Protein AF-A0AA97E0J1-F1 (afdb_monomer_lite)

Structure (mmCIF, N/CA/C/O backbone):
data_AF-A0AA97E0J1-F1
#
_entry.id   AF-A0AA97E0J1-F1
#
loop_
_atom_site.group_PDB
_atom_site.id
_atom_site.type_symbol
_atom_site.label_atom_id
_atom_site.label_alt_id
_atom_site.label_comp_id
_atom_site.label_asym_id
_atom_site.label_entity_id
_atom_site.label_seq_id
_atom_site.pdbx_PDB_ins_code
_atom_site.Cartn_x
_atom_site.Cartn_y
_atom_site.Cartn_z
_atom_site.occupancy
_atom_site.B_iso_or_equiv
_atom_site.auth_seq_id
_atom_site.auth_comp_id
_atom_site.auth_asym_id
_atom_site.auth_atom_id
_atom_site.pdbx_PDB_model_num
ATOM 1 N N . MET A 1 1 ? -8.781 -7.134 -8.804 1.00 72.25 1 MET A N 1
ATOM 2 C CA . MET A 1 1 ? -7.840 -7.106 -7.675 1.00 72.25 1 MET A CA 1
ATOM 3 C C . MET A 1 1 ? -8.655 -7.020 -6.404 1.00 72.25 1 MET A C 1
ATOM 5 O O . MET A 1 1 ? -9.540 -6.178 -6.321 1.00 72.25 1 MET A O 1
ATOM 9 N N . SER A 1 2 ? -8.418 -7.935 -5.480 1.00 85.56 2 SER A N 1
ATOM 10 C CA . SER A 1 2 ? -9.000 -7.977 -4.141 1.00 85.56 2 SER A CA 1
ATOM 11 C C . SER A 1 2 ? -8.096 -7.246 -3.137 1.00 85.56 2 SER A C 1
ATOM 13 O O . SER A 1 2 ? -6.899 -7.095 -3.388 1.00 85.56 2 SER A O 1
ATOM 15 N N . SER A 1 3 ? -8.631 -6.805 -1.991 1.00 84.38 3 SER A N 1
ATOM 16 C CA . SER A 1 3 ? -7.821 -6.139 -0.952 1.00 84.38 3 SER A CA 1
ATOM 17 C C . SER A 1 3 ? -6.625 -6.981 -0.469 1.00 84.38 3 SER A C 1
ATOM 19 O O . SER A 1 3 ? -5.545 -6.413 -0.319 1.00 84.38 3 SER A O 1
ATOM 21 N N . PRO A 1 4 ? -6.724 -8.317 -0.294 1.00 87.75 4 PRO A N 1
ATOM 22 C CA . PRO A 1 4 ? -5.562 -9.143 0.047 1.00 87.75 4 PRO A CA 1
ATOM 23 C C . PRO A 1 4 ? -4.481 -9.174 -1.042 1.00 87.75 4 PRO A C 1
ATOM 25 O O . PRO A 1 4 ? -3.295 -9.123 -0.726 1.00 87.75 4 PRO A O 1
ATOM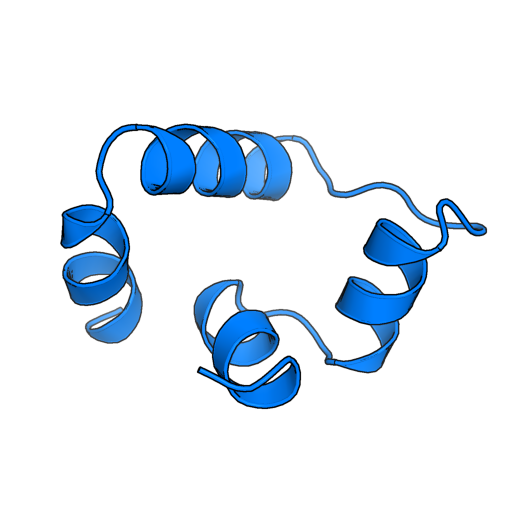 28 N N . GLU A 1 5 ? -4.869 -9.217 -2.322 1.00 87.12 5 GLU A N 1
ATOM 29 C CA . GLU A 1 5 ? -3.917 -9.133 -3.441 1.00 87.12 5 GLU A CA 1
ATOM 30 C C . GLU A 1 5 ? -3.207 -7.775 -3.455 1.00 87.12 5 GLU A C 1
ATOM 32 O O . GLU A 1 5 ? -1.996 -7.712 -3.653 1.00 87.12 5 GLU A O 1
ATOM 37 N N . PHE A 1 6 ? -3.936 -6.688 -3.181 1.00 87.38 6 PHE A N 1
ATOM 38 C CA . PHE A 1 6 ? -3.348 -5.352 -3.104 1.00 87.38 6 PHE A CA 1
ATOM 39 C C . PHE A 1 6 ? -2.412 -5.177 -1.905 1.00 87.38 6 PHE A C 1
ATOM 41 O O . PHE A 1 6 ? -1.344 -4.581 -2.033 1.00 87.38 6 PHE A O 1
ATOM 48 N N . ALA A 1 7 ? -2.767 -5.746 -0.752 1.00 90.69 7 ALA A N 1
ATOM 49 C CA . ALA A 1 7 ? -1.906 -5.742 0.424 1.00 90.69 7 ALA A CA 1
ATOM 50 C C . ALA A 1 7 ? -0.566 -6.443 0.145 1.00 90.69 7 ALA A C 1
ATOM 52 O O . ALA A 1 7 ? 0.485 -5.924 0.520 1.00 90.69 7 ALA A O 1
ATOM 53 N N . ASN A 1 8 ? -0.593 -7.558 -0.595 1.00 89.06 8 ASN A N 1
ATOM 54 C CA . ASN A 1 8 ? 0.622 -8.252 -1.016 1.00 89.06 8 ASN A CA 1
ATOM 55 C C . ASN A 1 8 ? 1.508 -7.380 -1.916 1.00 89.06 8 ASN A C 1
ATOM 57 O O . ASN A 1 8 ? 2.710 -7.324 -1.678 1.00 89.06 8 ASN A O 1
ATOM 61 N N . PHE A 1 9 ? 0.936 -6.644 -2.880 1.00 87.50 9 PHE A N 1
ATOM 62 C CA . PHE A 1 9 ? 1.709 -5.698 -3.703 1.00 87.50 9 PHE A CA 1
ATOM 63 C C . PHE A 1 9 ? 2.366 -4.590 -2.875 1.00 87.50 9 PHE A C 1
ATOM 65 O O . PHE A 1 9 ? 3.452 -4.128 -3.195 1.00 87.50 9 PHE A O 1
ATOM 72 N N . LEU A 1 10 ? 1.732 -4.152 -1.791 1.00 87.50 10 LEU A N 1
ATOM 73 C CA . LEU A 1 10 ? 2.302 -3.144 -0.897 1.00 87.50 10 LEU A CA 1
ATOM 74 C C . LEU A 1 10 ? 3.214 -3.745 0.184 1.00 87.50 10 LEU A C 1
ATOM 76 O O . LEU A 1 10 ? 3.637 -3.018 1.085 1.00 87.50 10 LEU A O 1
ATOM 80 N N . HIS A 1 11 ? 3.486 -5.055 0.123 1.00 88.50 11 HIS A N 1
ATOM 81 C CA . HIS A 1 11 ? 4.200 -5.826 1.143 1.00 88.50 11 HIS A CA 1
ATOM 82 C C . HIS A 1 11 ? 3.687 -5.544 2.567 1.00 88.50 11 HIS A C 1
ATOM 84 O O . HIS A 1 11 ? 4.456 -5.374 3.515 1.00 88.50 11 HIS A O 1
ATOM 90 N N . THR A 1 12 ? 2.365 -5.467 2.717 1.00 90.81 12 THR A N 1
ATOM 91 C CA . THR A 1 12 ? 1.679 -5.207 3.985 1.00 90.81 12 THR A CA 1
ATOM 92 C C . THR A 1 12 ? 0.626 -6.279 4.256 1.00 90.81 12 THR A C 1
ATOM 94 O O . THR A 1 12 ? 0.264 -7.059 3.379 1.00 90.81 12 THR A O 1
ATOM 97 N N . SER A 1 13 ? 0.118 -6.346 5.486 1.00 92.69 13 SER A N 1
ATOM 98 C CA . SER A 1 13 ? -0.974 -7.270 5.809 1.00 92.69 13 SER A CA 1
ATOM 99 C C . SER A 1 13 ? -2.323 -6.699 5.364 1.00 92.69 13 SER A C 1
ATOM 101 O O . SER A 1 13 ? -2.522 -5.483 5.400 1.00 92.69 13 SER A O 1
ATOM 103 N N . ALA A 1 14 ? -3.281 -7.565 5.016 1.00 92.94 14 ALA A N 1
ATOM 104 C CA . ALA A 1 14 ? -4.650 -7.141 4.706 1.00 92.94 14 ALA A CA 1
ATOM 105 C C . ALA A 1 14 ? -5.278 -6.331 5.857 1.00 92.94 14 ALA A C 1
ATOM 107 O O . ALA A 1 14 ? -5.927 -5.322 5.612 1.00 92.94 14 ALA A O 1
ATOM 108 N N . HIS A 1 15 ? -4.993 -6.709 7.107 1.00 92.69 15 HIS A N 1
ATOM 109 C CA . HIS A 1 15 ? -5.429 -5.977 8.298 1.00 92.69 15 HIS A CA 1
ATOM 110 C C . HIS A 1 15 ? -4.800 -4.574 8.393 1.00 92.69 15 HIS A C 1
ATOM 112 O O . HIS A 1 15 ? -5.456 -3.610 8.773 1.00 92.69 15 HIS A O 1
ATOM 118 N N . THR A 1 16 ? -3.520 -4.418 8.047 1.00 93.06 16 THR A N 1
ATOM 119 C CA . THR A 1 16 ? -2.864 -3.099 8.017 1.00 93.06 16 THR A CA 1
ATOM 120 C C . THR A 1 16 ? -3.458 -2.213 6.924 1.00 93.06 16 THR A C 1
ATOM 122 O O . THR A 1 16 ? -3.705 -1.037 7.171 1.00 93.06 16 THR A O 1
ATOM 125 N N . LEU A 1 17 ? -3.703 -2.777 5.737 1.00 92.94 17 LEU A N 1
ATOM 126 C CA . LEU A 1 17 ? -4.358 -2.067 4.639 1.00 92.94 17 LEU A CA 1
ATOM 127 C C . LEU A 1 17 ? -5.772 -1.617 5.034 1.00 92.94 17 LEU A C 1
ATOM 129 O O . LEU A 1 17 ? -6.115 -0.457 4.842 1.00 92.94 17 LEU A O 1
ATOM 133 N N . GLU A 1 18 ? -6.548 -2.496 5.665 1.00 93.12 18 GLU A N 1
ATOM 134 C CA . GLU A 1 18 ? -7.881 -2.176 6.181 1.00 93.12 18 GLU A CA 1
ATOM 135 C C . GLU A 1 18 ? -7.836 -1.024 7.200 1.00 93.12 18 GLU A C 1
ATOM 137 O O . GLU A 1 18 ? -8.639 -0.095 7.129 1.00 93.12 18 GLU A O 1
ATOM 142 N N . ASN A 1 19 ? -6.847 -1.016 8.102 1.00 92.56 19 ASN A N 1
ATOM 143 C CA . ASN A 1 19 ? -6.657 0.095 9.038 1.00 92.56 19 ASN A CA 1
ATOM 144 C C . ASN A 1 19 ? -6.387 1.431 8.323 1.00 92.56 19 ASN A C 1
ATOM 146 O O . ASN A 1 19 ? -6.878 2.466 8.779 1.00 92.56 19 ASN A O 1
ATOM 150 N N . TRP A 1 20 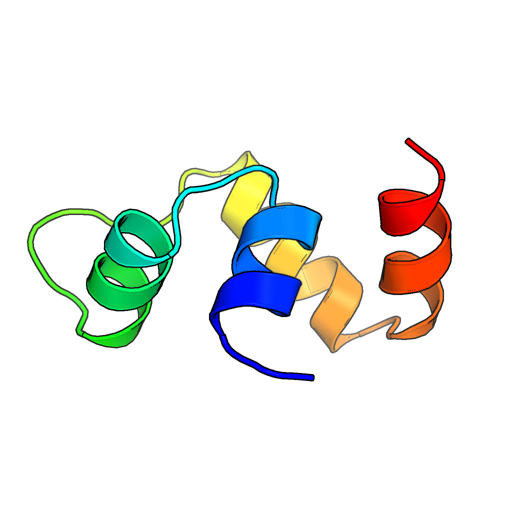? -5.638 1.419 7.213 1.00 92.75 20 TRP A N 1
ATOM 151 C CA . TRP A 1 20 ? 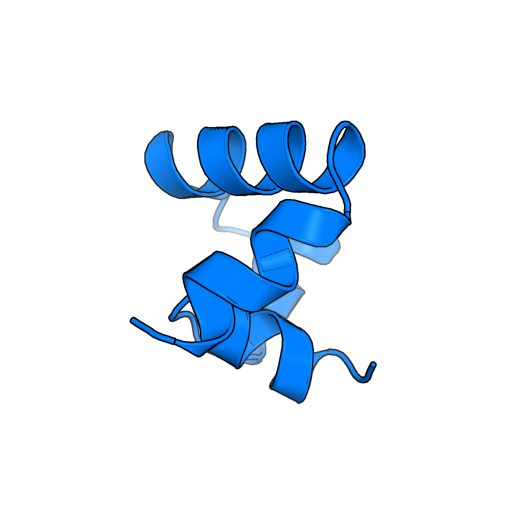-5.397 2.614 6.397 1.00 92.75 20 TRP A CA 1
ATOM 152 C C . TRP A 1 20 ? -6.673 3.097 5.704 1.00 92.75 20 TRP A C 1
ATOM 154 O O . TRP A 1 20 ? -6.950 4.294 5.708 1.00 92.75 20 TRP A O 1
ATOM 164 N N . GLU A 1 21 ? -7.453 2.178 5.130 1.00 90.19 21 GLU A N 1
ATOM 165 C CA . GLU A 1 21 ? -8.713 2.477 4.438 1.00 90.19 21 GLU A CA 1
ATOM 166 C C . GLU A 1 21 ? -9.776 3.041 5.389 1.00 90.19 21 GLU A C 1
ATOM 168 O O . GLU A 1 21 ? -10.507 3.964 5.031 1.00 90.19 21 GLU A O 1
ATOM 173 N N . GLN A 1 22 ? -9.832 2.526 6.619 1.00 90.75 22 GLN A N 1
ATOM 174 C CA . GLN A 1 22 ? -10.770 2.978 7.649 1.00 90.75 22 GLN A CA 1
ATOM 175 C C . GLN A 1 22 ? -10.331 4.279 8.337 1.00 90.75 22 GLN A C 1
ATOM 177 O O . GLN A 1 22 ? -11.101 4.852 9.106 1.00 90.75 22 GLN A O 1
ATOM 182 N N . GLY A 1 23 ? -9.108 4.761 8.079 1.00 82.62 23 GLY A N 1
ATOM 183 C CA . GLY A 1 23 ? -8.551 5.925 8.772 1.00 82.62 23 GLY A CA 1
ATOM 184 C C . GLY A 1 23 ? -8.367 5.695 10.278 1.00 82.62 23 GLY A C 1
ATOM 185 O O . GLY A 1 23 ? -8.396 6.651 11.054 1.00 82.62 23 GLY A O 1
ATOM 186 N N . SER A 1 24 ? -8.218 4.430 10.684 1.00 76.06 24 SER A N 1
ATOM 187 C CA . SER A 1 24 ? -8.033 3.995 12.071 1.00 76.06 24 SER A CA 1
ATOM 188 C C . SER A 1 24 ? -6.595 4.271 12.550 1.00 76.06 24 SER A C 1
ATOM 190 O O . SER A 1 24 ? -5.829 4.988 11.912 1.00 76.06 24 SER A O 1
ATOM 192 N N . SER A 1 25 ? -6.214 3.704 13.699 1.00 68.12 25 SER A N 1
ATOM 193 C CA . SER A 1 25 ? -4.992 3.914 14.503 1.00 68.12 25 SER A CA 1
ATOM 194 C C . SER A 1 25 ? -3.625 3.931 13.789 1.00 68.12 25 SER A C 1
ATOM 196 O O . SER A 1 25 ? -2.613 4.179 14.445 1.00 68.12 25 SER A O 1
ATOM 198 N N . ALA A 1 26 ? -3.550 3.642 12.489 1.00 78.88 26 ALA A N 1
ATOM 199 C CA . ALA A 1 26 ? -2.321 3.639 11.709 1.00 78.88 26 ALA A CA 1
ATOM 200 C C . ALA A 1 26 ? -2.542 4.292 10.338 1.00 78.88 26 ALA A C 1
ATOM 202 O O . ALA A 1 26 ? -3.430 3.898 9.591 1.00 78.88 26 ALA A O 1
ATOM 203 N N . ALA A 1 27 ? -1.682 5.246 9.987 1.00 87.62 27 ALA A N 1
ATOM 204 C CA . ALA A 1 27 ? -1.575 5.779 8.633 1.00 87.62 27 ALA A CA 1
ATOM 205 C C . ALA A 1 27 ? -0.468 5.037 7.855 1.00 87.62 27 ALA A C 1
ATOM 207 O O . ALA A 1 27 ? 0.467 4.515 8.478 1.00 87.62 27 ALA A O 1
ATOM 208 N N . PRO A 1 28 ? -0.515 5.007 6.510 1.00 92.81 28 PRO A N 1
ATOM 209 C CA . PRO A 1 28 ? 0.602 4.503 5.723 1.00 92.81 28 PRO A CA 1
ATOM 210 C C . PRO A 1 28 ? 1.874 5.313 6.005 1.00 92.81 28 PRO A C 1
ATOM 212 O O . PRO A 1 28 ? 1.827 6.535 6.159 1.00 92.81 28 PRO A O 1
ATOM 215 N N . ASN A 1 29 ? 3.027 4.642 6.061 1.00 91.25 29 ASN A N 1
ATOM 216 C CA . ASN A 1 29 ? 4.314 5.329 6.193 1.00 91.25 29 ASN A CA 1
ATOM 217 C C . ASN A 1 29 ? 4.684 6.085 4.897 1.00 91.25 29 ASN A C 1
ATOM 219 O O . ASN A 1 29 ? 4.055 5.912 3.851 1.00 91.25 29 ASN A O 1
ATOM 223 N N . GLY A 1 30 ? 5.723 6.926 4.947 1.00 94.19 30 GLY A N 1
ATOM 224 C CA . GLY A 1 30 ? 6.117 7.772 3.812 1.00 94.19 30 GLY A CA 1
ATOM 225 C C . GLY A 1 30 ? 6.443 6.998 2.526 1.00 94.19 30 GLY A C 1
ATOM 226 O O . GLY A 1 30 ? 6.128 7.466 1.429 1.00 94.19 30 GLY A O 1
ATOM 227 N N . GLN A 1 31 ? 7.016 5.799 2.642 1.00 91.31 31 GLN A N 1
ATOM 228 C CA . GLN A 1 31 ? 7.301 4.919 1.508 1.00 91.31 31 GLN A CA 1
ATOM 229 C C . GLN A 1 31 ? 6.008 4.3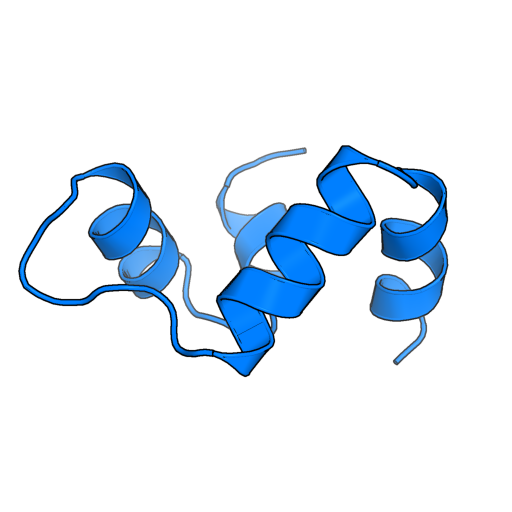77 0.890 1.00 91.31 31 GLN A C 1
ATOM 231 O O . GLN A 1 31 ? 5.820 4.484 -0.321 1.00 91.31 31 GLN A O 1
ATOM 236 N N . ALA A 1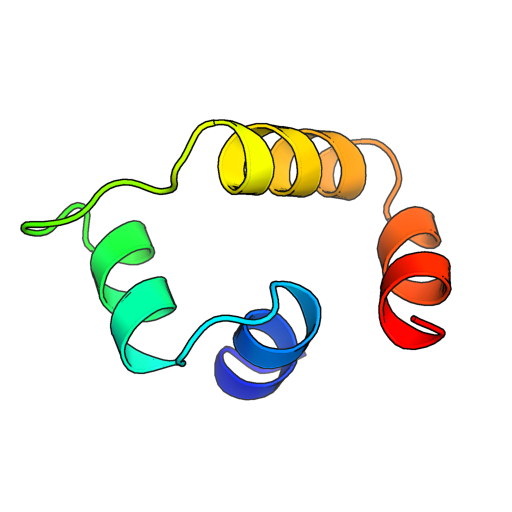 32 ? 5.081 3.880 1.714 1.00 91.94 32 ALA A N 1
ATOM 237 C CA . ALA A 1 32 ? 3.776 3.403 1.265 1.00 91.94 32 ALA A CA 1
ATOM 238 C C . ALA A 1 32 ? 2.971 4.523 0.589 1.00 91.94 32 ALA A C 1
ATOM 240 O O . ALA A 1 32 ? 2.431 4.317 -0.492 1.00 91.94 32 ALA A O 1
ATOM 241 N N . ILE A 1 33 ? 2.965 5.739 1.152 1.00 94.25 33 ILE A N 1
ATOM 242 C CA . ILE A 1 33 ? 2.329 6.910 0.520 1.00 94.25 33 ILE A CA 1
ATOM 243 C C . ILE A 1 33 ? 2.948 7.191 -0.855 1.00 94.25 33 ILE A C 1
ATOM 245 O O . ILE A 1 33 ? 2.227 7.494 -1.807 1.00 94.25 33 ILE A O 1
ATOM 249 N N . THR A 1 34 ? 4.274 7.094 -0.969 1.00 94.12 34 THR A N 1
ATOM 250 C CA . THR A 1 34 ? 4.981 7.308 -2.238 1.00 94.12 34 THR A CA 1
ATOM 251 C C . THR A 1 34 ? 4.552 6.278 -3.279 1.00 94.12 34 THR A C 1
ATOM 253 O O . THR A 1 34 ? 4.159 6.667 -4.377 1.00 94.12 34 THR A O 1
ATOM 256 N N . LEU A 1 35 ? 4.551 4.989 -2.927 1.00 91.31 35 LEU A N 1
ATOM 257 C CA . LEU A 1 35 ? 4.127 3.910 -3.822 1.00 91.31 35 LEU A CA 1
ATOM 258 C C . LEU A 1 35 ? 2.655 4.042 -4.229 1.00 91.31 35 LEU A C 1
ATOM 260 O O . LEU A 1 35 ? 2.347 3.949 -5.413 1.00 91.31 35 LEU A O 1
ATOM 264 N N . LEU A 1 36 ? 1.760 4.344 -3.283 1.00 92.38 36 LEU A N 1
ATOM 265 C CA . LEU A 1 36 ? 0.335 4.557 -3.557 1.00 92.38 36 LEU A CA 1
ATOM 266 C C . LEU A 1 36 ? 0.118 5.689 -4.572 1.00 92.38 36 LEU A C 1
ATOM 268 O O . LEU A 1 36 ? -0.623 5.523 -5.539 1.00 92.38 36 LEU A O 1
ATOM 272 N N . ARG A 1 37 ? 0.804 6.826 -4.396 1.00 94.38 37 ARG A N 1
ATOM 273 C CA . ARG A 1 37 ? 0.727 7.962 -5.332 1.00 94.38 37 ARG A CA 1
ATOM 274 C C . ARG A 1 37 ? 1.330 7.640 -6.695 1.00 94.38 37 ARG A C 1
ATOM 276 O O . ARG A 1 37 ? 0.821 8.107 -7.713 1.00 94.38 37 ARG A O 1
ATOM 283 N N . LEU A 1 38 ? 2.415 6.871 -6.716 1.00 94.12 38 LEU A N 1
ATOM 284 C CA . LEU A 1 38 ? 3.080 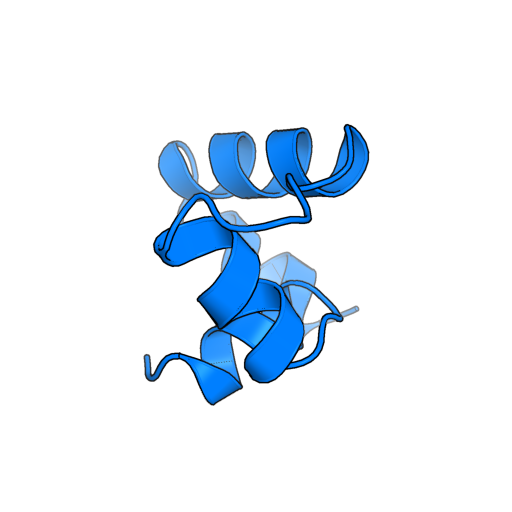6.461 -7.945 1.00 94.12 38 LEU A CA 1
ATOM 285 C C . LEU A 1 38 ? 2.165 5.548 -8.773 1.00 94.12 38 LEU A C 1
ATOM 287 O O . LEU A 1 38 ? 1.908 5.848 -9.935 1.00 94.12 38 LEU A O 1
ATOM 291 N N . VAL A 1 39 ? 1.599 4.512 -8.148 1.00 92.31 39 VAL A N 1
ATOM 292 C CA . VAL A 1 39 ? 0.648 3.580 -8.774 1.00 92.31 39 VAL A CA 1
ATOM 293 C C . VAL A 1 39 ? -0.627 4.291 -9.231 1.00 92.31 39 VAL A C 1
ATOM 295 O O . VAL A 1 39 ? -1.140 3.993 -10.305 1.00 92.31 39 VAL A O 1
ATOM 298 N N . GLN A 1 40 ? -1.120 5.274 -8.470 1.00 92.94 40 GLN A N 1
ATOM 299 C CA . GLN A 1 40 ? -2.290 6.068 -8.863 1.00 92.94 40 GLN A CA 1
ATOM 300 C C . GLN A 1 40 ? -2.085 6.805 -10.198 1.00 92.94 40 GLN A C 1
ATOM 302 O O . GLN A 1 40 ? -3.041 7.008 -10.944 1.00 92.94 40 GLN A O 1
ATOM 307 N N . ARG A 1 41 ? -0.852 7.231 -10.495 1.00 95.88 41 ARG A N 1
ATOM 308 C CA . ARG A 1 41 ? -0.510 7.968 -11.720 1.00 95.88 41 ARG A CA 1
ATOM 309 C C . ARG A 1 41 ? -0.003 7.059 -12.844 1.00 95.88 41 ARG A C 1
ATOM 311 O O . ARG A 1 41 ? -0.180 7.400 -14.009 1.00 95.88 41 ARG A O 1
ATOM 318 N N . HIS A 1 42 ? 0.610 5.938 -12.481 1.00 95.19 42 HIS A N 1
ATOM 319 C CA . HIS A 1 42 ? 1.277 4.988 -13.364 1.00 95.19 42 HIS A CA 1
ATOM 320 C C . HIS A 1 42 ? 0.871 3.565 -12.969 1.00 95.19 42 HIS A C 1
ATOM 322 O O . HIS A 1 42 ? 1.570 2.903 -12.199 1.00 95.19 42 HIS A O 1
ATOM 328 N N . LEU A 1 43 ? -0.281 3.094 -13.459 1.00 91.12 43 LEU A N 1
ATOM 329 C CA . LEU A 1 43 ? -0.807 1.765 -13.112 1.00 91.12 43 LEU A CA 1
ATOM 330 C C . LEU A 1 43 ? 0.148 0.632 -13.519 1.00 91.12 43 LEU A C 1
ATOM 332 O O . LEU A 1 43 ? 0.173 -0.407 -12.863 1.00 91.12 43 LEU A O 1
ATOM 336 N N . GLU A 1 44 ? 0.973 0.846 -14.548 1.00 93.75 44 GLU A N 1
ATOM 337 C CA . GLU A 1 44 ? 2.027 -0.072 -14.983 1.00 93.75 44 GLU A CA 1
ATOM 338 C C . GLU A 1 44 ? 3.055 -0.377 -13.883 1.00 93.75 44 GLU A C 1
ATOM 340 O O . GLU A 1 44 ? 3.653 -1.451 -13.886 1.00 93.75 44 GLU A O 1
ATOM 345 N N . MET A 1 45 ? 3.211 0.510 -12.892 1.00 91.81 45 MET A N 1
ATOM 346 C CA . MET A 1 45 ? 4.130 0.303 -11.771 1.00 91.81 45 MET A CA 1
ATOM 347 C C . MET A 1 45 ? 3.761 -0.896 -10.900 1.00 91.81 45 MET A C 1
ATOM 349 O O . MET A 1 45 ? 4.645 -1.467 -10.266 1.00 91.81 45 MET A O 1
ATOM 353 N N . LEU A 1 46 ? 2.493 -1.321 -10.894 1.00 88.44 46 LEU A N 1
ATOM 354 C CA . LEU A 1 46 ? 2.083 -2.537 -10.189 1.00 88.44 46 LEU A CA 1
ATOM 355 C C . LEU A 1 46 ? 2.760 -3.790 -10.745 1.00 88.44 46 LEU A C 1
ATOM 357 O O . LEU A 1 46 ? 3.035 -4.701 -9.973 1.00 88.44 46 LEU A O 1
ATOM 361 N N . LEU A 1 47 ? 3.055 -3.832 -12.048 1.00 90.06 47 LEU A N 1
ATOM 362 C CA . LEU A 1 47 ? 3.744 -4.968 -12.662 1.00 90.06 47 LEU A CA 1
ATOM 363 C C . LEU A 1 47 ? 5.194 -5.045 -12.185 1.00 90.06 47 LEU A C 1
ATOM 365 O O . LEU A 1 47 ? 5.641 -6.109 -11.784 1.00 90.06 47 LEU A O 1
ATOM 369 N N . TYR A 1 48 ? 5.897 -3.910 -12.131 1.00 90.50 48 TYR A N 1
ATOM 370 C CA . TYR A 1 48 ? 7.269 -3.881 -11.617 1.00 90.50 48 TYR A CA 1
ATOM 371 C C . TYR A 1 48 ? 7.338 -4.249 -10.137 1.00 90.50 48 TYR A C 1
ATOM 373 O O . TYR A 1 48 ? 8.251 -4.953 -9.733 1.00 90.50 48 TYR A O 1
ATOM 381 N N . ILE A 1 49 ? 6.373 -3.795 -9.331 1.00 86.88 49 ILE A N 1
ATOM 382 C CA . ILE A 1 49 ? 6.302 -4.147 -7.907 1.00 86.88 49 ILE A CA 1
ATOM 383 C C . ILE A 1 49 ? 6.004 -5.644 -7.727 1.00 86.88 49 ILE A C 1
ATOM 385 O O . ILE A 1 49 ? 6.537 -6.258 -6.814 1.00 86.88 49 ILE A O 1
ATOM 389 N N . ALA A 1 50 ? 5.191 -6.243 -8.604 1.00 85.62 50 ALA A N 1
ATOM 390 C CA . ALA A 1 50 ? 4.891 -7.676 -8.582 1.00 85.62 50 ALA A CA 1
ATOM 391 C C . ALA A 1 50 ? 6.112 -8.574 -8.847 1.00 85.62 50 ALA A C 1
ATOM 393 O O . ALA A 1 50 ? 6.092 -9.749 -8.487 1.00 85.62 50 ALA A O 1
ATOM 394 N N . GLU A 1 51 ? 7.126 -8.041 -9.529 1.00 87.38 51 GLU A N 1
ATOM 395 C CA . GLU A 1 51 ? 8.354 -8.747 -9.908 1.00 87.38 51 GLU A CA 1
ATOM 396 C C . GLU A 1 51 ? 9.486 -8.607 -8.869 1.00 87.38 51 GLU A C 1
ATOM 398 O O . GLU A 1 51 ? 10.544 -9.213 -9.054 1.00 87.38 51 GLU A O 1
ATOM 403 N N . LEU A 1 52 ? 9.279 -7.821 -7.801 1.00 83.38 52 LEU A N 1
ATOM 404 C CA . LEU A 1 52 ? 10.217 -7.651 -6.679 1.00 83.38 52 LEU A CA 1
ATOM 405 C C . LEU A 1 52 ? 10.071 -8.762 -5.630 1.00 83.38 52 LEU A C 1
ATOM 407 O O . LEU A 1 52 ? 11.129 -9.193 -5.115 1.00 83.38 52 LEU A O 1
#

Secondary structure (DSSP, 8-state):
--HHHHHHHTTS-HHHHHHHHTT-S-PPPHHHHHHHHHHHH-TTHHHHHHT-

Radius of gyration: 10.8 Å; chains: 1; bounding box: 21×17×30 Å

pLDDT: mean 89.28, std 5.52, range [68.12, 95.88]

Sequence (52 aa):
MSSPEFANFLHTSAHTLENWEQGSSAAPNGQAITLLRLVQRHLEMLLYIAEL

Foldseek 3Di:
DDLQVVCVLLVHHSVQSVCCVVVHPDHDDPVSVVLVVVCVVPVVVSVVSVVD